Protein AF-A0AAF1KRA8-F1 (afdb_monomer)

Nearest PDB structures (foldseek):
  4pdn-assembly1_A  TM=3.861E-01  e=5.682E+00  Escherichia coli KTE5

Structure (mmCIF, N/CA/C/O backbone):
data_AF-A0AAF1KRA8-F1
#
_entry.id   AF-A0AAF1KRA8-F1
#
loop_
_atom_site.group_PDB
_atom_site.id
_atom_site.type_symbol
_atom_site.label_atom_id
_atom_site.label_alt_id
_atom_site.label_comp_id
_atom_site.label_asym_id
_atom_site.label_entity_id
_atom_site.label_seq_id
_atom_site.pdbx_PDB_ins_code
_atom_site.Cartn_x
_atom_site.Cartn_y
_atom_site.Cartn_z
_atom_site.occupancy
_atom_site.B_iso_or_equiv
_atom_site.auth_seq_id
_atom_site.auth_comp_id
_atom_site.auth_asym_id
_atom_site.auth_atom_id
_atom_site.pdbx_PDB_model_num
ATOM 1 N N . MET A 1 1 ? -24.893 -19.152 13.221 1.00 48.09 1 MET A N 1
ATOM 2 C CA . MET A 1 1 ? -25.304 -18.319 12.069 1.00 48.09 1 MET A CA 1
ATOM 3 C C . MET A 1 1 ? -24.236 -18.473 10.996 1.00 48.09 1 MET A C 1
ATOM 5 O O . MET A 1 1 ? -23.136 -17.979 11.188 1.00 48.09 1 MET A O 1
ATOM 9 N N . ASP A 1 2 ? -24.508 -19.233 9.935 1.00 58.06 2 ASP A N 1
ATOM 10 C CA . ASP A 1 2 ? -23.549 -19.475 8.847 1.00 58.06 2 ASP A CA 1
ATOM 11 C C . ASP A 1 2 ? -23.567 -18.275 7.881 1.00 58.06 2 ASP A C 1
ATOM 13 O O . ASP A 1 2 ? -24.455 -18.145 7.032 1.00 58.06 2 ASP A O 1
ATOM 17 N N . PHE A 1 3 ? -22.657 -17.317 8.087 1.00 62.59 3 PHE A N 1
ATOM 18 C CA . PHE A 1 3 ? -22.574 -16.099 7.279 1.00 62.59 3 PHE A CA 1
ATOM 19 C C . PHE A 1 3 ? -21.998 -16.425 5.896 1.00 62.59 3 PHE A C 1
ATOM 21 O O . PHE A 1 3 ? -20.787 -16.425 5.670 1.00 62.59 3 PHE A O 1
ATOM 28 N N . LYS A 1 4 ? -22.883 -16.704 4.935 1.00 70.69 4 LYS A N 1
ATOM 29 C CA . LYS A 1 4 ? -22.500 -16.974 3.544 1.00 70.69 4 LYS A CA 1
ATOM 30 C C . LYS A 1 4 ? -22.152 -15.673 2.822 1.00 70.69 4 LYS A C 1
ATOM 32 O O . LYS A 1 4 ? -23.010 -15.047 2.202 1.00 70.69 4 LYS A O 1
ATOM 37 N N . VAL A 1 5 ? -20.867 -15.312 2.854 1.00 65.75 5 VAL A N 1
ATOM 38 C CA . VAL A 1 5 ? -20.268 -14.144 2.166 1.00 65.75 5 VAL A CA 1
ATOM 39 C C . VAL A 1 5 ? -20.682 -14.058 0.689 1.00 65.75 5 VAL A C 1
ATOM 41 O O . VAL A 1 5 ? -20.840 -12.970 0.141 1.00 65.75 5 VAL A O 1
ATOM 44 N N . SER A 1 6 ? -20.924 -15.200 0.038 1.00 67.00 6 SER A N 1
ATOM 45 C CA . SER A 1 6 ? -21.367 -15.271 -1.358 1.00 67.00 6 SER A CA 1
ATOM 46 C C . SER A 1 6 ? -22.715 -14.595 -1.632 1.00 67.00 6 SER A C 1
ATOM 48 O O . SER A 1 6 ? -22.910 -14.132 -2.750 1.00 67.00 6 SER A O 1
ATOM 50 N N . LYS A 1 7 ? -23.616 -14.489 -0.642 1.00 72.94 7 LYS A N 1
ATOM 51 C CA . LYS A 1 7 ? -24.910 -13.794 -0.793 1.00 72.94 7 LYS A CA 1
ATOM 52 C C . LYS A 1 7 ? -24.787 -12.268 -0.801 1.00 72.94 7 LYS A C 1
ATOM 54 O O . LYS A 1 7 ? -25.702 -11.603 -1.269 1.00 72.94 7 LYS A O 1
ATOM 59 N N . VAL A 1 8 ? -23.683 -11.723 -0.287 1.00 75.62 8 VAL A N 1
ATOM 60 C CA . VAL A 1 8 ? -23.437 -10.270 -0.210 1.00 75.62 8 VAL A CA 1
ATOM 61 C C . VAL A 1 8 ? -22.628 -9.777 -1.419 1.00 75.62 8 VAL A C 1
ATOM 63 O O . VAL A 1 8 ? -22.534 -8.578 -1.665 1.00 75.62 8 VAL A O 1
ATOM 66 N N . ARG A 1 9 ? -22.055 -10.693 -2.211 1.00 73.31 9 ARG A N 1
ATOM 67 C CA . ARG A 1 9 ? -21.281 -10.350 -3.407 1.00 73.31 9 ARG A CA 1
ATOM 68 C C . ARG A 1 9 ? -22.187 -10.030 -4.585 1.00 73.31 9 ARG A C 1
ATOM 70 O O . ARG A 1 9 ? -23.075 -10.805 -4.934 1.00 73.31 9 ARG A O 1
ATOM 77 N N . HIS A 1 10 ? -21.909 -8.911 -5.245 1.00 79.06 10 HIS A N 1
ATOM 78 C CA . HIS A 1 10 ? -22.619 -8.534 -6.457 1.00 79.06 10 HIS A CA 1
ATOM 79 C C . HIS A 1 10 ? -22.247 -9.507 -7.594 1.00 79.06 10 HIS A C 1
ATOM 81 O O . HIS A 1 10 ? -21.060 -9.763 -7.813 1.00 79.06 10 HIS A O 1
ATOM 87 N N . PRO A 1 11 ? -23.206 -10.030 -8.379 1.00 79.94 11 PRO A N 1
ATOM 88 C CA . PRO A 1 11 ? -22.933 -11.058 -9.391 1.00 79.94 11 PRO A CA 1
ATOM 89 C C . PRO A 1 11 ? -21.909 -10.615 -10.452 1.00 79.94 11 PRO A C 1
ATOM 91 O O . PRO A 1 11 ? -21.152 -11.436 -10.966 1.00 79.94 11 PRO A O 1
ATOM 94 N N . LYS A 1 12 ? -21.827 -9.307 -10.737 1.00 80.62 12 LYS A N 1
ATOM 95 C CA . LYS A 1 12 ? -20.857 -8.733 -11.688 1.00 80.62 12 LYS A CA 1
ATOM 96 C C . LYS A 1 12 ? -19.444 -8.517 -11.122 1.00 80.62 12 LYS A C 1
ATOM 98 O O . LYS A 1 12 ? -18.545 -8.210 -11.897 1.00 80.62 12 LYS A O 1
ATOM 103 N N . GLU A 1 13 ? -19.213 -8.694 -9.816 1.00 85.75 13 GLU A N 1
ATOM 104 C CA . GLU A 1 13 ? -17.887 -8.513 -9.186 1.00 85.75 13 GLU A CA 1
ATOM 105 C C . GLU A 1 13 ? -16.826 -9.403 -9.848 1.00 85.75 13 GLU A C 1
ATOM 107 O O . GLU A 1 13 ? -15.722 -8.947 -10.133 1.00 85.75 13 GLU A O 1
ATOM 112 N N . LYS A 1 14 ? -17.186 -10.651 -10.179 1.00 83.19 14 LYS A N 1
ATOM 113 C CA . LYS A 1 14 ? -16.280 -11.584 -10.861 1.00 83.19 14 LYS A CA 1
ATOM 114 C C . LYS A 1 14 ? -15.907 -11.109 -12.262 1.00 83.19 14 LYS A C 1
ATOM 116 O O . LYS A 1 14 ? -14.744 -11.186 -12.630 1.00 83.19 14 LYS A O 1
ATOM 121 N N . PHE A 1 15 ? -16.873 -10.588 -13.018 1.00 88.88 15 PHE A N 1
ATOM 122 C CA . PHE A 1 15 ? -16.631 -10.091 -14.371 1.00 88.88 15 PHE A CA 1
ATOM 123 C C . PHE A 1 15 ? -15.715 -8.864 -14.360 1.00 88.88 15 PHE A C 1
ATOM 125 O O . PHE A 1 15 ? -14.691 -8.863 -15.037 1.00 88.88 15 PHE A O 1
ATOM 132 N N . TYR A 1 16 ? -16.030 -7.855 -13.540 1.00 90.12 16 TYR A N 1
ATOM 133 C CA . TYR A 1 16 ? -15.174 -6.673 -13.405 1.00 90.12 16 TYR A CA 1
ATOM 134 C C . TYR A 1 16 ? -13.781 -7.040 -12.888 1.00 90.12 16 TYR A C 1
ATOM 136 O O . TYR A 1 16 ? -12.788 -6.547 -13.417 1.00 90.12 16 TYR A O 1
ATOM 144 N N . GLY A 1 17 ? -13.697 -7.955 -11.917 1.00 89.69 17 GLY A N 1
ATOM 145 C CA . GLY A 1 17 ? -12.427 -8.476 -11.419 1.00 89.69 17 GLY A CA 1
ATOM 146 C C . GLY A 1 17 ? -11.591 -9.125 -12.522 1.00 89.69 17 GLY A C 1
ATOM 147 O O . GLY A 1 17 ? -10.409 -8.814 -12.650 1.00 89.69 17 GLY A O 1
ATOM 148 N N . SER A 1 18 ? -12.201 -9.964 -13.363 1.00 92.62 18 SER A N 1
ATOM 149 C CA . SER A 1 18 ? -11.523 -10.584 -14.506 1.00 92.62 18 SER A CA 1
ATOM 150 C C . SER A 1 18 ? -11.068 -9.559 -15.546 1.00 92.62 18 SER A C 1
ATOM 152 O O . SER A 1 18 ? -9.932 -9.641 -16.002 1.00 92.62 18 SER A O 1
ATOM 154 N N . VAL A 1 19 ? -11.903 -8.575 -15.894 1.00 94.38 19 VAL A N 1
ATOM 155 C CA . VAL A 1 19 ? -11.539 -7.520 -16.859 1.00 94.38 19 VAL A CA 1
ATOM 156 C C . VAL A 1 19 ? -10.350 -6.702 -16.355 1.00 94.38 19 VAL A C 1
ATOM 158 O O . VAL A 1 19 ? -9.373 -6.525 -17.083 1.00 94.38 19 VAL A O 1
ATOM 161 N N . ILE A 1 20 ? -10.396 -6.256 -15.095 1.00 94.81 20 ILE A N 1
ATOM 162 C CA . ILE A 1 20 ? -9.303 -5.499 -14.472 1.00 94.81 20 ILE A CA 1
ATOM 163 C C . ILE A 1 20 ? -8.026 -6.340 -14.454 1.00 94.81 20 ILE A C 1
ATOM 165 O O . ILE A 1 20 ? -6.969 -5.849 -14.844 1.00 94.81 20 ILE A O 1
ATOM 169 N N . LEU A 1 21 ? -8.121 -7.617 -14.074 1.00 95.19 21 LEU A N 1
ATOM 170 C CA . LEU A 1 21 ? -6.974 -8.520 -14.028 1.00 95.19 21 LEU A CA 1
ATOM 171 C C . LEU A 1 21 ? -6.336 -8.701 -15.409 1.00 95.19 21 LEU A C 1
ATOM 173 O O . LEU A 1 21 ? -5.123 -8.555 -15.536 1.00 95.19 21 LEU A O 1
ATOM 177 N N . VAL A 1 22 ? -7.136 -8.956 -16.446 1.00 96.38 22 VAL A N 1
ATOM 178 C CA . VAL A 1 22 ? -6.630 -9.125 -17.817 1.00 96.38 22 VAL A CA 1
ATOM 179 C C . VAL A 1 22 ? -5.995 -7.831 -18.324 1.00 96.38 22 VAL A C 1
ATOM 181 O O . VAL A 1 22 ? -4.867 -7.861 -18.814 1.00 96.38 22 VAL A O 1
ATOM 184 N N . SER A 1 23 ? -6.660 -6.685 -18.144 1.00 96.50 23 SER A N 1
ATOM 185 C CA . SER A 1 23 ? -6.093 -5.386 -18.534 1.00 96.50 23 SER A CA 1
ATOM 186 C C . SER A 1 23 ? -4.790 -5.073 -17.791 1.00 96.50 23 SER A C 1
ATOM 188 O O . SER A 1 23 ? -3.842 -4.570 -18.392 1.00 96.50 23 SER A O 1
ATOM 190 N N . GLY A 1 24 ? -4.706 -5.441 -16.509 1.00 96.12 24 GLY A N 1
ATOM 191 C CA . GLY A 1 24 ? -3.513 -5.270 -15.690 1.00 96.12 24 GLY A CA 1
ATOM 192 C C . GLY A 1 24 ? -2.358 -6.134 -16.181 1.00 96.12 24 GLY A C 1
ATOM 193 O O . GLY A 1 24 ? -1.248 -5.631 -16.321 1.00 96.12 24 GLY A O 1
ATOM 194 N N . ILE A 1 25 ? -2.614 -7.408 -16.499 1.00 97.19 25 ILE A N 1
ATOM 195 C CA . ILE A 1 25 ? -1.601 -8.311 -17.068 1.00 97.19 25 ILE A CA 1
ATOM 196 C C . ILE A 1 25 ? -1.064 -7.745 -18.381 1.00 97.19 25 ILE A C 1
ATOM 198 O O . ILE A 1 25 ? 0.149 -7.668 -18.552 1.00 97.19 25 ILE A O 1
ATOM 202 N N . ILE A 1 26 ? -1.946 -7.302 -19.280 1.00 97.56 26 ILE A N 1
ATOM 203 C CA . ILE A 1 26 ? -1.536 -6.708 -20.558 1.00 97.56 26 ILE A CA 1
ATOM 204 C C . ILE A 1 26 ? -0.673 -5.462 -20.316 1.00 97.56 26 ILE A C 1
ATOM 206 O O . ILE A 1 26 ? 0.406 -5.347 -20.894 1.00 97.56 26 ILE A O 1
ATOM 210 N N . GLY A 1 27 ? -1.096 -4.567 -19.418 1.00 96.94 27 GLY A N 1
ATOM 211 C CA . GLY A 1 27 ? -0.327 -3.373 -19.059 1.00 96.94 27 GLY A CA 1
ATOM 212 C C . GLY A 1 27 ? 1.063 -3.703 -18.506 1.00 96.94 27 GLY A C 1
ATOM 213 O O . GLY A 1 27 ? 2.053 -3.108 -18.934 1.00 96.94 27 GLY A O 1
ATOM 214 N N . TRP A 1 28 ? 1.161 -4.695 -17.616 1.00 95.81 28 TRP A N 1
ATOM 215 C CA . TRP A 1 28 ? 2.443 -5.155 -17.075 1.00 95.81 28 TRP A CA 1
ATOM 216 C C . TRP A 1 28 ? 3.339 -5.790 -18.138 1.00 95.81 28 TRP A C 1
ATOM 218 O O . TRP A 1 28 ? 4.536 -5.512 -18.155 1.00 95.81 28 TRP A O 1
ATOM 228 N N . LEU A 1 29 ? 2.783 -6.596 -19.046 1.00 96.94 29 LEU A N 1
ATOM 229 C CA . LEU A 1 29 ? 3.545 -7.194 -20.145 1.00 96.94 29 LEU A CA 1
ATOM 230 C C . LEU A 1 29 ? 4.105 -6.127 -21.089 1.00 96.94 29 LEU A C 1
ATOM 232 O O . LEU A 1 29 ? 5.271 -6.210 -21.470 1.00 96.94 29 LEU A O 1
ATOM 236 N N . ILE A 1 30 ? 3.313 -5.102 -21.417 1.00 97.06 30 ILE A N 1
ATOM 237 C CA . ILE A 1 30 ? 3.769 -3.968 -22.233 1.00 97.06 30 ILE A CA 1
ATOM 238 C C . ILE A 1 30 ? 4.889 -3.209 -21.515 1.00 97.06 30 ILE A C 1
ATOM 240 O O . ILE A 1 30 ? 5.917 -2.924 -22.126 1.00 97.06 30 ILE A O 1
ATOM 244 N N . ALA A 1 31 ? 4.727 -2.919 -20.220 1.00 93.88 31 ALA A N 1
ATOM 245 C CA . ALA A 1 31 ? 5.740 -2.214 -19.437 1.00 93.88 31 ALA A CA 1
ATOM 246 C C . ALA A 1 31 ? 7.063 -2.996 -19.371 1.00 93.88 31 ALA A C 1
ATOM 248 O O . ALA A 1 31 ? 8.126 -2.440 -19.648 1.00 93.88 31 ALA A O 1
ATOM 249 N N . VAL A 1 32 ? 7.004 -4.297 -19.065 1.00 93.94 32 VAL A N 1
ATOM 250 C CA . VAL A 1 32 ? 8.188 -5.170 -19.035 1.00 93.94 32 VAL A CA 1
ATOM 251 C C . VAL A 1 32 ? 8.824 -5.266 -20.421 1.00 93.94 32 VAL A C 1
ATOM 253 O O . VAL A 1 32 ? 10.036 -5.103 -20.542 1.00 93.94 32 VAL A O 1
ATOM 256 N N . GLY A 1 33 ? 8.024 -5.460 -21.473 1.00 94.81 33 GLY A N 1
ATOM 257 C CA . GLY A 1 33 ? 8.507 -5.509 -22.853 1.00 94.81 33 GLY A CA 1
ATOM 258 C C . GLY A 1 33 ? 9.225 -4.224 -23.272 1.00 94.81 33 GLY A C 1
ATOM 259 O O . GLY A 1 33 ? 10.317 -4.289 -23.834 1.00 94.81 33 GLY A O 1
ATOM 260 N N . ALA A 1 34 ? 8.667 -3.058 -22.933 1.00 93.19 34 ALA A N 1
ATOM 261 C CA . ALA A 1 34 ? 9.279 -1.759 -23.210 1.00 93.19 34 ALA A CA 1
ATOM 262 C C . ALA A 1 34 ? 10.614 -1.574 -22.471 1.00 93.19 34 ALA A C 1
ATOM 264 O O . ALA A 1 34 ? 11.587 -1.110 -23.069 1.00 93.19 34 ALA A O 1
ATOM 265 N N . ILE A 1 35 ? 10.686 -1.981 -21.198 1.00 92.94 35 ILE A N 1
ATOM 266 C CA . ILE A 1 35 ? 11.923 -1.920 -20.404 1.00 92.94 35 ILE A CA 1
ATOM 267 C C . ILE A 1 35 ? 12.991 -2.834 -21.005 1.00 92.94 35 ILE A C 1
ATOM 269 O O . ILE A 1 35 ? 14.127 -2.400 -21.178 1.00 92.94 35 ILE A O 1
ATOM 273 N N . LEU A 1 36 ? 12.643 -4.075 -21.357 1.00 92.31 36 LEU A N 1
ATOM 274 C CA . LEU A 1 36 ? 13.588 -5.028 -21.946 1.00 92.31 36 LEU A CA 1
ATOM 275 C C . LEU A 1 36 ? 14.090 -4.557 -23.315 1.00 92.31 36 LEU A C 1
ATOM 277 O O . LEU A 1 36 ? 15.291 -4.612 -23.577 1.00 92.31 36 LEU A O 1
ATOM 281 N N . PHE A 1 37 ? 13.201 -4.034 -24.161 1.00 93.31 37 PHE A N 1
ATOM 282 C CA . PHE A 1 37 ? 13.576 -3.469 -25.458 1.00 93.31 37 PHE A CA 1
ATOM 283 C C . PHE A 1 37 ? 14.510 -2.257 -25.313 1.00 93.31 37 PHE A C 1
ATOM 285 O O . PHE A 1 37 ? 15.502 -2.140 -26.033 1.00 93.31 37 PHE A O 1
ATOM 292 N N . ALA A 1 38 ? 14.239 -1.367 -24.354 1.00 91.25 38 ALA A N 1
ATOM 293 C CA . ALA A 1 38 ? 15.121 -0.241 -24.054 1.00 91.25 38 ALA A CA 1
ATOM 294 C C . ALA A 1 38 ? 16.472 -0.703 -23.474 1.00 91.25 38 ALA A C 1
ATOM 296 O O . ALA A 1 38 ? 17.518 -0.167 -23.846 1.00 91.25 38 ALA A O 1
ATOM 297 N N . ALA A 1 39 ? 16.462 -1.733 -22.624 1.00 91.50 39 ALA A N 1
ATOM 298 C CA . ALA A 1 39 ? 17.661 -2.300 -22.013 1.00 91.50 39 ALA A CA 1
ATOM 299 C C . ALA A 1 39 ? 18.596 -2.968 -23.033 1.00 91.50 39 ALA A C 1
ATOM 301 O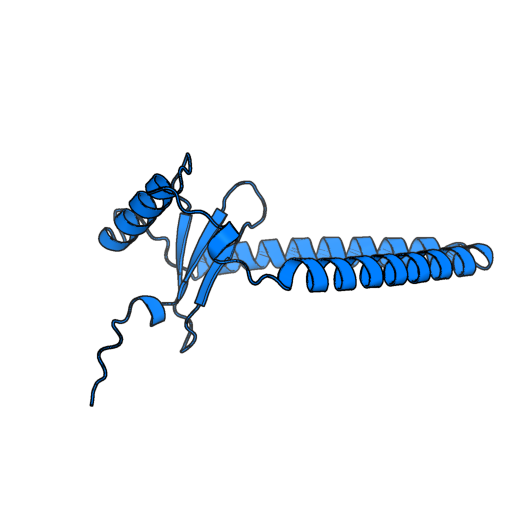 O . ALA A 1 39 ? 19.810 -2.908 -22.857 1.00 91.50 39 ALA A O 1
ATOM 302 N N . GLN A 1 40 ? 18.063 -3.539 -24.123 1.00 91.25 40 GLN A N 1
ATOM 303 C CA . GLN A 1 40 ? 18.887 -4.055 -25.227 1.00 91.25 40 GLN A CA 1
ATOM 304 C C . GLN A 1 40 ? 19.741 -2.959 -25.880 1.00 91.25 40 GLN A C 1
ATOM 306 O O . GLN A 1 40 ? 20.865 -3.225 -26.295 1.00 91.25 40 GLN A O 1
ATOM 311 N N . LYS A 1 41 ? 19.222 -1.726 -25.968 1.00 90.94 41 LYS A N 1
ATOM 312 C CA . LYS A 1 41 ? 19.948 -0.580 -26.541 1.00 90.94 41 LYS A CA 1
ATOM 313 C C . LYS A 1 41 ? 20.897 0.068 -25.538 1.00 90.94 41 LYS A C 1
ATOM 315 O O . LYS A 1 41 ? 21.952 0.557 -25.927 1.00 90.94 41 LYS A O 1
ATOM 320 N N . ASN A 1 42 ? 20.510 0.110 -24.265 1.00 92.12 42 ASN A N 1
ATOM 321 C CA . ASN A 1 42 ? 21.332 0.661 -23.199 1.00 92.12 42 ASN A CA 1
ATOM 322 C C . ASN A 1 42 ? 21.092 -0.098 -21.880 1.00 92.12 42 ASN A C 1
ATOM 324 O O . ASN A 1 42 ? 20.045 0.095 -21.250 1.00 92.12 42 ASN A O 1
ATOM 328 N N . PRO A 1 43 ? 22.063 -0.896 -21.396 1.00 88.69 43 PRO A N 1
ATOM 329 C CA . PRO A 1 43 ? 21.894 -1.674 -20.170 1.00 88.69 43 PRO A CA 1
ATOM 330 C C . PRO A 1 43 ? 21.727 -0.799 -18.915 1.00 88.69 43 PRO A C 1
ATOM 332 O O . PRO A 1 43 ? 21.184 -1.268 -17.914 1.00 88.69 43 PRO A O 1
ATOM 335 N N . ALA A 1 44 ? 22.110 0.485 -18.960 1.00 92.06 44 ALA A N 1
ATOM 336 C CA . ALA A 1 44 ? 21.910 1.417 -17.849 1.00 92.06 44 ALA A CA 1
ATOM 337 C C . ALA A 1 44 ? 20.424 1.625 -17.499 1.00 92.06 44 ALA A C 1
ATOM 339 O O . ALA A 1 44 ? 20.101 1.916 -16.346 1.00 92.06 44 ALA A O 1
ATOM 340 N N . VAL A 1 45 ? 19.511 1.415 -18.457 1.00 91.25 45 VAL A N 1
ATOM 341 C CA . VAL A 1 45 ? 18.059 1.501 -18.224 1.00 91.25 45 VAL A CA 1
ATOM 342 C C . VAL A 1 45 ? 17.616 0.495 -17.162 1.00 91.25 45 VAL A C 1
ATOM 344 O O . VAL A 1 45 ? 16.815 0.832 -16.293 1.00 91.25 45 VAL A O 1
ATOM 347 N N . LEU A 1 46 ? 18.175 -0.720 -17.173 1.00 90.38 46 LEU A N 1
ATOM 348 C CA . LEU A 1 46 ? 17.828 -1.747 -16.192 1.00 90.38 46 LEU A CA 1
ATOM 349 C C . LEU A 1 46 ? 18.258 -1.335 -14.780 1.00 90.38 46 LEU A C 1
ATOM 351 O O . LEU A 1 46 ? 17.485 -1.464 -13.832 1.00 90.38 46 LEU A O 1
ATOM 355 N N . VAL A 1 47 ? 19.468 -0.787 -14.650 1.00 91.38 47 VAL A N 1
ATOM 356 C CA . VAL A 1 47 ? 19.999 -0.299 -13.369 1.00 91.38 47 VAL A CA 1
ATOM 357 C C . VAL A 1 47 ? 19.134 0.840 -12.828 1.00 91.38 47 VAL A C 1
ATOM 359 O O . VAL A 1 47 ? 18.753 0.821 -11.660 1.00 91.38 47 VAL A O 1
ATOM 362 N N . MET A 1 48 ? 18.753 1.792 -13.682 1.00 93.38 48 MET A N 1
ATOM 363 C CA . MET A 1 48 ? 17.879 2.907 -13.311 1.00 93.38 48 MET A CA 1
ATOM 364 C C . MET A 1 48 ? 16.506 2.424 -12.818 1.00 93.38 48 MET A C 1
ATOM 366 O O . MET A 1 48 ? 16.032 2.872 -11.774 1.00 93.38 48 MET A O 1
ATOM 370 N N . VAL A 1 49 ? 15.884 1.470 -13.521 1.00 92.88 49 VAL A N 1
ATOM 371 C CA . VAL A 1 49 ? 14.602 0.873 -13.109 1.00 92.88 49 VAL A CA 1
ATOM 372 C C . VAL A 1 49 ? 14.726 0.178 -11.752 1.00 92.88 49 VAL A C 1
ATOM 374 O O . VAL A 1 49 ? 13.876 0.381 -10.884 1.00 92.88 49 VAL A O 1
ATOM 377 N N . LEU A 1 50 ? 15.794 -0.595 -11.531 1.00 92.88 50 LEU A N 1
ATOM 378 C CA . LEU A 1 50 ? 16.037 -1.258 -10.247 1.00 92.88 50 LEU A CA 1
ATOM 379 C C . LEU A 1 50 ? 16.219 -0.253 -9.104 1.00 92.88 50 LEU A C 1
ATOM 381 O O . LEU A 1 50 ? 15.658 -0.457 -8.026 1.00 92.88 50 LEU A O 1
ATOM 385 N N . ILE A 1 51 ? 16.937 0.848 -9.345 1.00 95.88 51 ILE A N 1
ATOM 386 C CA . ILE A 1 51 ? 17.099 1.931 -8.365 1.00 95.88 51 ILE A CA 1
ATOM 387 C C . ILE A 1 51 ? 15.744 2.548 -8.017 1.00 95.88 51 ILE A C 1
ATOM 389 O O . ILE A 1 51 ? 15.452 2.718 -6.834 1.00 95.88 51 ILE A O 1
ATOM 393 N N . TYR A 1 52 ? 14.889 2.838 -9.003 1.00 94.25 52 TYR A N 1
ATOM 394 C CA . TYR A 1 52 ? 13.554 3.369 -8.719 1.00 94.25 52 TYR A CA 1
ATOM 395 C C . TYR A 1 52 ? 12.705 2.388 -7.919 1.00 94.25 52 TYR A C 1
ATOM 397 O O . TYR A 1 52 ? 12.110 2.787 -6.921 1.00 94.25 52 TYR A O 1
ATOM 405 N N . ILE A 1 53 ? 12.667 1.112 -8.311 1.00 93.88 53 ILE A N 1
ATOM 406 C CA . ILE A 1 53 ? 11.903 0.086 -7.587 1.00 93.88 53 ILE A CA 1
ATOM 407 C C . ILE A 1 53 ? 12.393 -0.016 -6.138 1.00 93.88 53 ILE A C 1
ATOM 409 O O . ILE A 1 53 ? 11.579 0.018 -5.213 1.00 93.88 53 ILE A O 1
ATOM 413 N N . GLY A 1 54 ? 13.711 -0.082 -5.929 1.00 95.25 54 GLY A N 1
ATOM 414 C CA . GLY A 1 54 ? 14.313 -0.117 -4.596 1.00 95.25 54 GLY A CA 1
ATOM 415 C C . GLY A 1 54 ? 14.017 1.145 -3.784 1.00 95.25 54 GLY A C 1
ATOM 416 O O . GLY A 1 54 ? 13.632 1.052 -2.619 1.00 95.25 54 GLY A O 1
ATOM 417 N N . GLY A 1 55 ? 14.116 2.319 -4.409 1.00 95.75 55 GLY A N 1
ATOM 418 C CA . GLY A 1 55 ? 13.817 3.611 -3.794 1.00 95.75 55 GLY A CA 1
ATOM 419 C C . GLY A 1 55 ? 12.354 3.737 -3.373 1.00 95.75 55 GLY A C 1
ATOM 420 O O . GLY A 1 55 ? 12.078 4.085 -2.227 1.00 95.75 55 GLY A O 1
ATOM 421 N N . PHE A 1 56 ? 11.408 3.384 -4.249 1.00 94.25 56 PHE A N 1
ATOM 422 C CA . PHE A 1 56 ? 9.978 3.369 -3.923 1.00 94.25 56 PHE A CA 1
ATOM 423 C C . PHE A 1 56 ? 9.651 2.357 -2.827 1.00 94.25 56 PHE A C 1
ATOM 425 O O . PHE A 1 56 ? 8.860 2.653 -1.929 1.00 94.25 56 PHE A O 1
ATOM 432 N N . TRP A 1 57 ? 10.272 1.177 -2.865 1.00 93.81 57 TRP A N 1
ATOM 433 C CA . TRP A 1 57 ? 10.104 0.172 -1.821 1.00 93.81 57 TRP A CA 1
ATOM 434 C C . TRP A 1 57 ? 10.607 0.681 -0.464 1.00 93.81 57 TRP A C 1
ATOM 436 O O . TRP A 1 57 ? 9.888 0.588 0.534 1.00 93.81 57 TRP A O 1
ATOM 446 N N . PHE A 1 58 ? 11.796 1.286 -0.433 1.00 93.31 58 PHE A N 1
ATOM 447 C CA . PHE A 1 58 ? 12.394 1.840 0.780 1.00 93.31 58 PHE A CA 1
ATOM 448 C C . PHE A 1 58 ? 11.611 3.046 1.317 1.00 93.31 58 PHE A C 1
ATOM 450 O O . PHE A 1 58 ? 11.307 3.104 2.508 1.00 93.31 58 PHE A O 1
ATOM 457 N N . ALA A 1 59 ? 11.191 3.965 0.446 1.00 93.44 59 ALA A N 1
ATOM 458 C CA . ALA A 1 59 ? 10.313 5.072 0.817 1.00 93.44 59 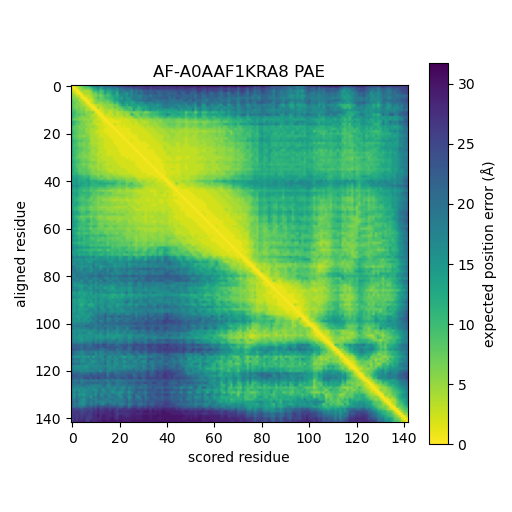ALA A CA 1
ATOM 459 C C . ALA A 1 59 ? 8.987 4.553 1.394 1.00 93.44 59 ALA A C 1
ATOM 461 O O . ALA A 1 59 ? 8.547 5.006 2.450 1.00 93.44 59 ALA A O 1
ATOM 462 N N . GLY A 1 60 ? 8.384 3.539 0.764 1.00 89.12 60 GLY A N 1
ATOM 463 C CA . GLY A 1 60 ? 7.186 2.874 1.275 1.00 89.12 60 GLY A CA 1
ATOM 464 C C . GLY A 1 60 ? 7.401 2.225 2.646 1.00 89.12 60 GLY A C 1
ATOM 465 O O . GLY A 1 60 ? 6.513 2.280 3.499 1.00 89.12 60 GLY A O 1
ATOM 466 N N . TYR A 1 61 ? 8.580 1.650 2.892 1.00 87.31 61 TYR A N 1
ATOM 467 C CA . TYR A 1 61 ? 8.962 1.125 4.202 1.00 87.31 61 TYR A CA 1
ATOM 468 C C . TYR A 1 61 ? 9.051 2.236 5.260 1.00 87.31 61 TYR A C 1
ATOM 470 O O . TYR A 1 61 ? 8.440 2.105 6.324 1.00 87.31 61 TYR A O 1
ATOM 478 N N . ILE A 1 62 ? 9.721 3.352 4.950 1.00 90.62 62 ILE A N 1
ATOM 479 C CA . ILE A 1 62 ? 9.814 4.518 5.844 1.00 90.62 62 ILE A CA 1
ATOM 480 C C . ILE A 1 62 ? 8.425 5.072 6.155 1.00 90.62 62 ILE A C 1
ATOM 482 O O . ILE A 1 62 ? 8.099 5.268 7.322 1.00 90.62 62 ILE A O 1
ATOM 486 N N . VAL A 1 63 ? 7.575 5.272 5.145 1.00 88.31 63 VAL A N 1
ATOM 487 C CA . VAL A 1 63 ? 6.210 5.788 5.340 1.00 88.31 63 VAL A CA 1
ATOM 488 C C . VAL A 1 63 ? 5.413 4.883 6.279 1.00 88.31 63 VAL A C 1
ATOM 490 O O . VAL A 1 63 ? 4.752 5.373 7.193 1.00 88.31 63 VAL A O 1
ATOM 493 N N . ARG A 1 64 ? 5.509 3.555 6.127 1.00 81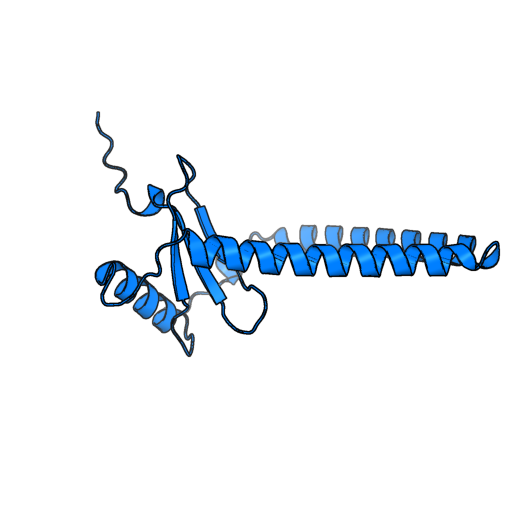.12 64 ARG A N 1
ATOM 494 C CA . ARG A 1 64 ? 4.849 2.605 7.042 1.00 81.12 64 ARG A CA 1
ATOM 495 C C . ARG A 1 64 ? 5.398 2.690 8.467 1.00 81.12 64 ARG A C 1
ATOM 497 O O . ARG A 1 64 ? 4.624 2.554 9.415 1.00 81.12 64 ARG A O 1
ATOM 504 N N . ALA A 1 65 ? 6.702 2.901 8.625 1.00 82.88 65 ALA A N 1
ATOM 505 C CA . ALA A 1 65 ? 7.331 3.072 9.932 1.00 82.88 65 ALA A CA 1
ATOM 506 C C . ALA A 1 65 ? 6.914 4.395 10.599 1.00 82.88 65 ALA A C 1
ATOM 508 O O . ALA A 1 65 ? 6.542 4.392 11.771 1.00 82.88 65 ALA A O 1
ATOM 509 N N . LEU A 1 66 ? 6.887 5.498 9.846 1.00 84.62 66 LEU A N 1
ATOM 510 C CA . LEU A 1 66 ? 6.429 6.806 10.321 1.00 84.62 66 LEU A CA 1
ATOM 511 C C . LEU A 1 66 ? 4.948 6.786 10.691 1.00 84.62 66 LEU A C 1
ATOM 513 O O . LEU A 1 66 ? 4.587 7.279 11.752 1.00 84.62 66 LEU A O 1
ATOM 517 N N . LEU A 1 67 ? 4.099 6.156 9.875 1.00 80.88 67 LEU A N 1
ATOM 518 C CA . LEU A 1 67 ? 2.689 5.948 10.211 1.00 80.88 67 LEU A CA 1
ATOM 519 C C . LEU A 1 67 ? 2.541 5.173 11.521 1.00 80.88 67 LEU A C 1
ATOM 521 O O . LEU A 1 67 ? 1.729 5.548 12.363 1.00 80.88 67 LEU A O 1
ATOM 525 N N . ARG A 1 68 ? 3.355 4.127 11.728 1.00 77.69 68 ARG A N 1
ATOM 526 C CA . ARG A 1 68 ? 3.363 3.371 12.986 1.00 77.69 68 ARG A CA 1
ATOM 527 C C . ARG A 1 68 ? 3.760 4.244 14.173 1.00 77.69 68 ARG A C 1
ATOM 529 O O . ARG A 1 68 ? 3.089 4.187 15.198 1.00 77.69 68 ARG A O 1
ATOM 536 N N . ALA A 1 69 ? 4.825 5.030 14.039 1.00 79.81 69 ALA A N 1
ATOM 537 C CA . ALA A 1 69 ? 5.276 5.939 15.088 1.00 79.81 69 ALA A CA 1
ATOM 538 C C . ALA A 1 69 ? 4.223 7.014 15.392 1.00 79.81 69 ALA A C 1
ATOM 540 O O . ALA A 1 69 ? 3.912 7.263 16.553 1.00 79.81 69 ALA A O 1
ATOM 541 N N . HIS A 1 70 ? 3.619 7.594 14.352 1.00 78.62 70 HIS A N 1
ATOM 542 C CA . HIS A 1 70 ? 2.602 8.627 14.485 1.00 78.62 70 HIS A CA 1
ATOM 543 C C . HIS A 1 70 ? 1.397 8.129 15.281 1.00 78.62 70 HIS A C 1
ATOM 545 O O . HIS A 1 70 ? 0.999 8.786 16.241 1.00 78.62 70 HIS A O 1
ATOM 551 N N . MET A 1 71 ? 0.862 6.953 14.943 1.00 73.94 71 MET A N 1
ATOM 552 C CA . MET A 1 71 ? -0.285 6.428 15.680 1.00 73.94 71 MET A CA 1
ATOM 553 C C . MET A 1 71 ? 0.073 5.877 17.065 1.00 73.94 71 MET A C 1
ATOM 555 O O . MET A 1 71 ? -0.734 6.029 17.969 1.00 73.94 71 MET A O 1
ATOM 559 N N . MET A 1 72 ? 1.288 5.372 17.305 1.00 75.56 72 MET A N 1
ATOM 560 C CA . MET A 1 72 ? 1.725 5.074 18.682 1.00 75.56 72 MET A CA 1
ATOM 561 C C . MET A 1 72 ? 1.871 6.336 19.552 1.00 75.56 72 MET A C 1
ATOM 563 O O . MET A 1 72 ? 1.700 6.250 20.762 1.00 75.56 72 MET A O 1
ATOM 567 N N . GLY A 1 73 ? 2.187 7.494 18.958 1.00 73.19 73 GLY A N 1
ATOM 568 C CA . GLY A 1 73 ? 2.345 8.759 19.687 1.00 73.19 73 GLY A CA 1
ATOM 569 C C . GLY A 1 73 ? 1.056 9.566 19.875 1.00 73.19 73 GLY A C 1
ATOM 570 O O . GLY A 1 73 ? 0.924 10.258 20.878 1.00 73.19 73 GLY A O 1
ATOM 571 N N . HIS A 1 74 ? 0.113 9.501 18.928 1.00 72.50 74 HIS A N 1
ATOM 572 C CA . HIS A 1 74 ? -1.084 10.358 18.927 1.00 72.50 74 HIS A CA 1
ATOM 573 C C . HIS A 1 74 ? -2.385 9.610 19.223 1.00 72.50 74 HIS A C 1
ATOM 575 O O . HIS A 1 74 ? -3.402 10.254 19.482 1.00 72.50 74 HIS A O 1
ATOM 581 N N . TYR A 1 75 ? -2.408 8.279 19.098 1.00 75.00 75 TYR A N 1
ATOM 582 C CA . TYR A 1 75 ? -3.648 7.520 19.233 1.00 75.00 75 TYR A CA 1
ATOM 583 C C . TYR A 1 75 ? -3.708 6.895 20.618 1.00 75.00 75 TYR A C 1
ATOM 585 O O . TYR A 1 75 ? -2.708 6.422 21.154 1.00 75.00 75 TYR A O 1
ATOM 593 N N . VAL A 1 76 ? -4.908 6.859 21.188 1.00 74.50 76 VAL A N 1
ATOM 594 C CA . VAL A 1 76 ? -5.137 6.243 22.492 1.00 74.50 76 VAL A CA 1
ATOM 595 C C . VAL A 1 76 ? -5.425 4.765 22.277 1.00 74.50 76 VAL A C 1
ATOM 597 O O . VAL A 1 76 ? -6.338 4.401 21.530 1.00 74.50 76 VAL A O 1
ATOM 600 N N . MET A 1 77 ? -4.633 3.902 22.908 1.00 76.12 77 MET A N 1
ATOM 601 C CA . MET A 1 77 ? -4.850 2.459 22.860 1.00 76.12 77 MET A CA 1
ATOM 602 C C . MET A 1 77 ? -6.096 2.092 23.674 1.00 76.12 77 MET A C 1
ATOM 604 O O . MET A 1 77 ? -6.221 2.467 24.838 1.00 76.12 77 MET A O 1
ATOM 608 N N . VAL A 1 78 ? -7.012 1.334 23.069 1.00 71.75 78 VAL A N 1
ATOM 609 C CA . VAL A 1 78 ? -8.169 0.767 23.772 1.00 71.75 78 VAL A CA 1
ATOM 610 C C . VAL A 1 78 ? -7.682 -0.411 24.599 1.00 71.75 78 VAL A C 1
ATOM 612 O O . VAL A 1 78 ? -7.245 -1.425 24.048 1.00 71.75 78 VAL 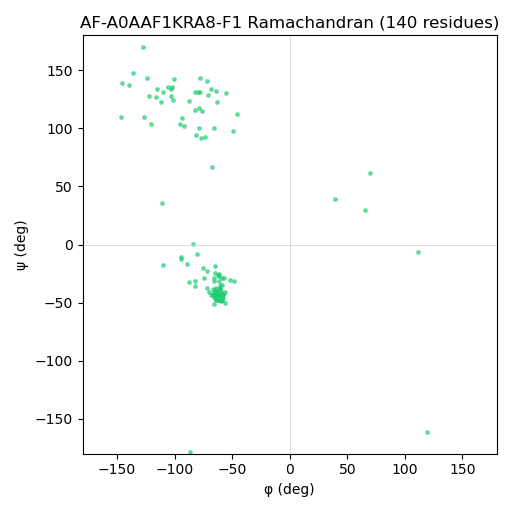A O 1
ATOM 615 N N . SER A 1 79 ? -7.770 -0.280 25.914 1.00 72.00 79 SER A N 1
ATOM 616 C CA . SER A 1 79 ? -7.399 -1.316 26.876 1.00 72.00 79 SER A CA 1
ATOM 617 C C . SER A 1 79 ? -8.554 -1.559 27.844 1.00 72.00 79 SER A C 1
ATOM 619 O O . SER A 1 79 ? -9.507 -0.785 27.897 1.00 72.00 79 SER A O 1
ATOM 621 N N . GLU A 1 80 ? -8.478 -2.610 28.655 1.00 68.31 80 GLU A N 1
ATOM 622 C CA . GLU A 1 80 ? -9.458 -2.826 29.727 1.00 68.31 80 GLU A CA 1
ATOM 623 C C . GLU A 1 80 ? -9.537 -1.637 30.702 1.00 68.31 80 GLU A C 1
ATOM 625 O O . GLU A 1 80 ? -10.595 -1.363 31.262 1.00 68.31 80 GLU A O 1
ATOM 630 N N . GLN A 1 81 ? -8.438 -0.893 30.866 1.00 71.56 81 GLN A N 1
ATOM 631 C CA . GLN A 1 81 ? -8.376 0.300 31.715 1.00 71.56 81 GLN A CA 1
ATOM 632 C C . GLN A 1 81 ? -8.918 1.554 31.010 1.00 71.56 81 GLN A C 1
ATOM 634 O O . GLN A 1 81 ? -9.481 2.435 31.659 1.00 71.56 81 GLN A O 1
ATOM 639 N N . GLN A 1 82 ? -8.771 1.643 29.683 1.00 65.81 82 GLN A N 1
ATOM 640 C CA . GLN A 1 82 ? -9.178 2.790 28.868 1.00 65.81 82 GLN A CA 1
ATOM 641 C C . GLN A 1 82 ? -10.200 2.352 27.807 1.00 65.81 82 GLN A C 1
ATOM 643 O O . GLN A 1 82 ? -9.835 1.788 26.777 1.00 65.81 82 GLN A O 1
ATOM 648 N N . PHE A 1 83 ? -11.478 2.673 28.046 1.00 75.00 83 PHE A N 1
ATOM 649 C CA . PHE A 1 83 ? -12.659 2.250 27.268 1.00 75.00 83 PHE A CA 1
ATOM 650 C C . PHE A 1 83 ? -13.021 0.748 27.390 1.00 75.00 83 PHE A C 1
ATOM 652 O O . PHE A 1 83 ? -13.116 0.048 26.376 1.00 75.00 83 PHE A O 1
ATOM 659 N N . PRO A 1 84 ? -13.344 0.252 28.605 1.00 77.69 84 PRO A N 1
ATOM 660 C CA . PRO A 1 84 ? -13.634 -1.168 28.861 1.00 77.69 84 PRO A CA 1
ATOM 661 C C . PRO A 1 84 ? -14.811 -1.716 28.044 1.00 77.69 84 PRO A C 1
ATOM 663 O O . PRO A 1 84 ? -14.796 -2.866 27.613 1.00 77.69 84 PRO A O 1
ATOM 666 N N . HIS A 1 85 ? -15.836 -0.895 27.802 1.00 78.12 85 HIS A N 1
ATOM 667 C CA . HIS A 1 85 ? -16.997 -1.298 27.008 1.00 78.12 85 HIS A CA 1
ATOM 668 C C . HIS A 1 85 ? -16.620 -1.569 25.545 1.00 78.12 85 HIS A C 1
ATOM 670 O O . HIS A 1 85 ? -17.053 -2.554 24.955 1.00 78.12 85 HIS A O 1
ATOM 676 N N . LEU A 1 86 ? -15.774 -0.715 24.964 1.00 74.56 86 LEU A N 1
ATOM 677 C CA . LEU A 1 86 ? -15.330 -0.866 23.583 1.00 74.56 86 LEU A CA 1
ATOM 678 C C . LEU A 1 86 ? -14.359 -2.039 23.432 1.00 74.56 86 LEU A C 1
ATOM 680 O O . LEU A 1 86 ? -14.436 -2.765 22.444 1.00 74.56 86 LEU A O 1
ATOM 684 N N . HIS A 1 87 ? -13.490 -2.245 24.425 1.00 77.38 87 HIS A N 1
ATOM 685 C CA . HIS A 1 87 ? -12.597 -3.397 24.463 1.00 77.38 87 HIS A CA 1
ATOM 686 C C . HIS A 1 87 ? -13.390 -4.710 24.382 1.00 77.38 87 HIS A C 1
ATOM 688 O O . HIS A 1 87 ? -13.158 -5.502 23.471 1.00 77.38 87 HIS A O 1
ATOM 694 N N . LYS A 1 88 ? -14.425 -4.865 25.221 1.00 79.38 88 LYS A N 1
ATOM 695 C CA . LYS A 1 88 ? -15.318 -6.037 25.198 1.00 79.38 88 LYS A CA 1
ATOM 696 C C . LYS A 1 88 ? -16.009 -6.238 23.848 1.00 79.38 88 LYS A C 1
ATOM 698 O O . LYS A 1 88 ? -16.029 -7.350 23.336 1.00 79.38 88 LYS A O 1
ATOM 703 N N . MET A 1 89 ? -16.508 -5.169 23.219 1.00 79.38 89 MET A N 1
ATOM 704 C CA . MET A 1 89 ? -17.126 -5.266 21.886 1.00 79.38 89 MET A CA 1
ATOM 705 C C . MET A 1 89 ? -16.144 -5.764 20.813 1.00 79.38 89 MET A C 1
ATOM 707 O O . MET A 1 89 ? -16.526 -6.533 19.928 1.00 79.38 89 MET A O 1
ATOM 711 N N . VAL A 1 90 ? -14.880 -5.331 20.875 1.00 76.25 90 VAL A N 1
ATOM 712 C CA . VAL A 1 90 ? -13.832 -5.783 19.946 1.00 76.25 90 VAL A CA 1
ATOM 713 C C . VAL A 1 90 ? -13.466 -7.246 20.204 1.00 76.25 90 VAL A C 1
ATOM 715 O O . VAL A 1 90 ? -13.302 -8.001 19.243 1.00 76.25 90 VAL A O 1
ATOM 718 N N . GLU A 1 91 ? -13.371 -7.665 21.466 1.00 81.00 91 GLU A N 1
ATOM 719 C CA . GLU A 1 91 ? -13.111 -9.059 21.843 1.00 81.00 91 GLU A CA 1
ATOM 720 C C . GLU A 1 91 ? -14.241 -10.000 21.422 1.00 81.00 91 GLU A C 1
ATOM 722 O O . GLU A 1 91 ? -13.986 -11.034 20.799 1.00 81.00 91 GLU A O 1
ATOM 727 N N . ASP A 1 92 ? -15.491 -9.621 21.688 1.00 80.44 92 ASP A N 1
ATOM 728 C CA . ASP A 1 92 ? -16.666 -10.398 21.297 1.00 80.44 92 ASP A CA 1
ATOM 729 C C . ASP A 1 92 ? -16.769 -10.499 19.770 1.00 80.44 92 ASP A C 1
ATOM 731 O O . ASP A 1 92 ? -16.989 -11.584 19.225 1.00 80.44 92 ASP A O 1
ATOM 735 N N . GLY A 1 93 ? -16.510 -9.398 19.053 1.00 77.06 93 GLY A N 1
ATOM 736 C CA . GLY A 1 93 ? -16.427 -9.396 17.593 1.00 77.06 93 GLY A CA 1
ATOM 737 C C . GLY A 1 93 ? -15.308 -10.297 17.058 1.00 77.06 93 GLY A C 1
ATOM 738 O O . GLY A 1 93 ? -15.515 -11.041 16.098 1.00 77.06 93 GLY A O 1
ATOM 739 N N . ALA A 1 94 ? -14.130 -10.283 17.688 1.00 76.56 94 ALA A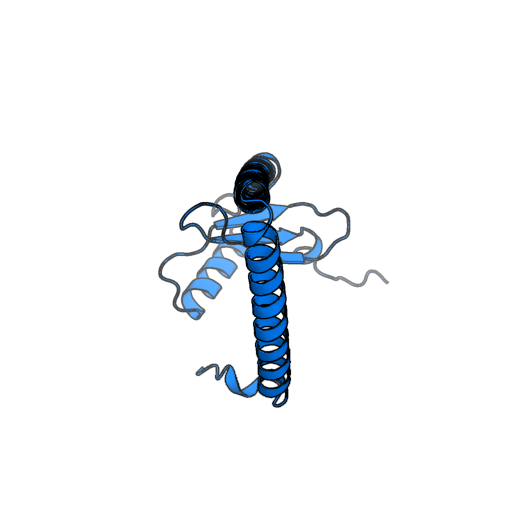 N 1
ATOM 740 C CA . ALA A 1 94 ? -13.017 -11.153 17.311 1.00 76.56 94 ALA A CA 1
ATOM 741 C C . ALA A 1 94 ? -13.338 -12.638 17.546 1.00 76.56 94 ALA A C 1
ATOM 743 O O . ALA A 1 94 ? -13.028 -13.468 16.686 1.00 76.56 94 ALA A O 1
ATOM 744 N N . ARG A 1 95 ? -14.021 -12.956 18.654 1.00 78.50 95 ARG A N 1
ATOM 745 C CA . ARG A 1 95 ? -14.489 -14.308 18.988 1.00 78.50 95 ARG A CA 1
ATOM 746 C C . ARG A 1 95 ? -15.528 -14.811 17.987 1.00 78.50 95 ARG A C 1
ATOM 748 O O . ARG A 1 95 ? -15.403 -15.929 17.496 1.00 78.50 95 ARG A O 1
ATOM 755 N N . LEU A 1 96 ? -16.502 -13.975 17.621 1.00 76.50 96 LEU A N 1
ATOM 756 C CA . LEU A 1 96 ? -17.509 -14.296 16.599 1.00 76.50 96 LEU A CA 1
ATOM 757 C C . LEU A 1 96 ? -16.889 -14.549 15.217 1.00 76.50 96 LEU A C 1
ATOM 759 O O . LEU A 1 96 ? -17.398 -15.364 14.451 1.00 76.50 96 LEU A O 1
ATOM 763 N N . LEU A 1 97 ? -15.779 -13.875 14.907 1.00 74.56 97 LEU A N 1
ATOM 764 C CA . LEU A 1 97 ? -15.021 -14.053 13.665 1.00 74.56 97 LEU A CA 1
ATOM 765 C C . LEU A 1 97 ? -14.014 -15.217 13.716 1.00 74.56 97 LEU A C 1
ATOM 767 O O . LEU A 1 97 ? -13.304 -15.436 12.732 1.00 74.56 97 LEU A O 1
ATOM 771 N N . GLY A 1 98 ? -13.925 -15.947 14.835 1.00 74.31 98 GLY A N 1
ATOM 772 C CA . GLY A 1 98 ? -13.003 -17.076 15.002 1.00 74.31 98 GLY A CA 1
ATOM 773 C C . GLY A 1 98 ? -11.524 -16.676 14.979 1.00 74.31 98 GLY A C 1
ATOM 774 O O . GLY A 1 98 ? -10.680 -17.437 14.510 1.00 74.31 98 GLY A O 1
ATOM 775 N N . LEU A 1 99 ? -11.191 -15.458 15.416 1.00 73.12 99 LEU A N 1
ATOM 776 C CA . LEU A 1 99 ? -9.804 -15.003 15.506 1.00 73.12 99 LEU A CA 1
ATOM 777 C C . LEU A 1 99 ? -9.172 -15.507 16.812 1.00 73.12 99 LEU A C 1
ATOM 779 O O . LEU A 1 99 ? -9.736 -15.303 17.879 1.00 73.12 99 LEU A O 1
ATOM 783 N N . ASN A 1 100 ? -7.977 -16.105 16.727 1.00 64.00 100 ASN A N 1
ATOM 784 C CA . ASN A 1 100 ? -7.256 -16.641 17.894 1.00 64.00 100 ASN A CA 1
ATOM 785 C C . ASN A 1 100 ? -6.877 -15.577 18.940 1.00 64.00 100 ASN A C 1
ATOM 787 O O . ASN A 1 100 ? -6.714 -15.914 20.105 1.00 64.00 100 ASN A O 1
ATOM 791 N N . GLU A 1 101 ? -6.721 -14.313 18.535 1.00 65.25 101 GLU A N 1
ATOM 792 C CA . GLU A 1 101 ? -6.338 -13.212 19.425 1.00 65.25 101 GLU A CA 1
ATOM 793 C C . GLU A 1 101 ? -7.128 -11.935 19.086 1.00 65.25 101 GLU A C 1
ATOM 795 O O . GLU A 1 101 ? -7.269 -11.601 17.893 1.00 65.25 101 GLU A O 1
ATOM 800 N N . PRO A 1 102 ? -7.620 -11.193 20.099 1.00 66.12 102 PRO A N 1
ATOM 801 C CA . PRO A 1 102 ? -8.215 -9.881 19.894 1.00 66.12 102 PRO A CA 1
ATOM 802 C C . PRO A 1 102 ? -7.159 -8.906 19.358 1.00 66.12 102 PRO A C 1
ATOM 804 O O . PRO A 1 102 ? -6.023 -8.830 19.825 1.00 66.12 102 PRO A O 1
ATOM 807 N N . ARG A 1 103 ? -7.518 -8.178 18.299 1.00 68.69 103 ARG A N 1
ATOM 808 C CA . ARG A 1 103 ? -6.606 -7.251 17.612 1.00 68.69 103 ARG A CA 1
ATOM 809 C C . ARG A 1 103 ? -6.472 -5.958 18.408 1.00 68.69 103 ARG A C 1
ATOM 811 O O . ARG A 1 103 ? -7.461 -5.461 18.936 1.00 68.69 103 ARG A O 1
ATOM 818 N N . GLN A 1 104 ? -5.274 -5.372 18.419 1.00 69.06 104 GLN A N 1
ATOM 819 C CA . GLN A 1 104 ? -5.042 -4.093 19.091 1.00 69.06 104 GLN A CA 1
ATOM 820 C C . GLN A 1 104 ? -5.875 -2.985 18.432 1.00 69.06 104 GLN A C 1
ATOM 822 O O . GLN A 1 104 ? -5.753 -2.730 17.228 1.00 69.06 104 GLN A O 1
ATOM 827 N N . CYS A 1 105 ? -6.719 -2.335 19.231 1.00 71.62 105 CYS A N 1
ATOM 828 C CA . CYS A 1 105 ? -7.589 -1.253 18.795 1.00 71.62 105 CYS A CA 1
ATOM 829 C C . CYS A 1 105 ? -7.050 0.089 19.299 1.00 71.62 105 CYS A C 1
ATOM 831 O O . CYS A 1 105 ? -6.663 0.215 20.459 1.00 71.62 105 CYS A O 1
ATOM 833 N N . PHE A 1 106 ? -7.037 1.089 18.425 1.00 73.50 106 PHE A N 1
ATOM 834 C CA . PHE A 1 106 ? -6.610 2.452 18.716 1.00 73.50 106 PHE A CA 1
ATOM 835 C C . PHE A 1 106 ? -7.729 3.427 18.356 1.00 73.50 106 PHE A C 1
ATOM 837 O O . PHE A 1 106 ? -8.442 3.238 17.368 1.00 73.50 106 PHE A O 1
ATOM 844 N N . VAL A 1 107 ? -7.874 4.479 19.151 1.00 73.19 107 VAL A N 1
ATOM 845 C CA . VAL A 1 107 ? -8.854 5.547 18.943 1.00 73.19 107 VAL A CA 1
ATOM 846 C C . VAL A 1 107 ? -8.109 6.831 18.679 1.00 73.19 107 VAL A C 1
ATOM 848 O O . VAL A 1 107 ? -7.173 7.169 19.405 1.00 73.19 107 VAL A O 1
ATOM 851 N N . TYR A 1 108 ? -8.537 7.563 17.658 1.00 72.06 108 TYR A N 1
ATOM 852 C CA . TYR A 1 108 ? -7.966 8.869 17.365 1.00 72.06 108 TYR A CA 1
ATOM 853 C C . TYR A 1 108 ? -9.047 9.892 17.041 1.00 72.06 108 TYR A C 1
ATOM 855 O O . TYR A 1 108 ? -10.110 9.569 16.503 1.00 72.06 108 TYR A O 1
ATOM 863 N N . ASN A 1 109 ? -8.783 11.146 17.400 1.00 66.94 109 ASN A N 1
ATOM 864 C CA . ASN A 1 109 ? -9.664 12.250 17.058 1.00 66.94 109 ASN A CA 1
ATOM 865 C C . ASN A 1 109 ? -9.366 12.702 15.624 1.00 66.94 109 ASN A C 1
ATOM 867 O O . ASN A 1 109 ? -8.261 13.152 15.338 1.00 66.94 109 ASN A O 1
ATOM 871 N N . SER A 1 110 ? -10.341 12.550 14.727 1.00 58.34 110 SER A N 1
ATOM 872 C CA . SER A 1 110 ? -10.174 12.815 13.293 1.00 58.34 110 SER A CA 1
ATOM 873 C C . SER A 1 110 ? -10.943 14.044 12.806 1.00 58.34 110 SER A C 1
ATOM 875 O O . SER A 1 110 ? -11.471 14.006 11.697 1.00 58.34 110 SER A O 1
ATOM 877 N N . SER A 1 111 ? -11.050 15.100 13.621 1.00 58.03 111 SER A N 1
ATOM 878 C CA . SER A 1 111 ? -11.527 16.443 13.230 1.00 58.03 111 SER A CA 1
ATOM 879 C C . SER A 1 111 ? -12.717 16.486 12.248 1.00 58.03 111 SER A C 1
ATOM 881 O O . SER A 1 111 ? -12.721 17.317 11.346 1.00 58.03 111 SER A O 1
ATOM 883 N N . GLY A 1 112 ? -13.712 15.597 12.369 1.00 53.91 112 GLY A N 1
ATOM 884 C CA . GLY A 1 112 ? -14.855 15.571 11.437 1.00 53.91 112 GLY A CA 1
ATOM 885 C C . GLY A 1 112 ? -14.976 14.371 10.493 1.00 53.91 112 GLY A C 1
ATOM 886 O O . GLY A 1 112 ? -15.968 14.280 9.778 1.00 53.91 112 GLY A O 1
ATOM 887 N N . VAL A 1 113 ? -13.995 13.464 10.438 1.00 53.75 113 VAL A N 1
ATOM 888 C CA . VAL A 1 113 ? -14.017 12.320 9.509 1.00 53.75 113 VAL A CA 1
ATOM 889 C C . VAL A 1 113 ? -14.385 11.036 10.249 1.00 53.75 113 VAL A C 1
ATOM 891 O O . VAL A 1 113 ? -13.753 10.685 11.244 1.00 53.75 113 VAL A O 1
ATOM 894 N N . MET A 1 114 ? -15.393 10.325 9.739 1.00 53.56 114 MET A N 1
ATOM 895 C CA . MET A 1 114 ? -15.836 9.022 10.235 1.00 53.56 114 MET A CA 1
ATOM 896 C C . MET A 1 114 ? -15.143 7.902 9.444 1.00 53.56 114 MET A C 1
ATOM 898 O O . MET A 1 114 ? -15.443 7.696 8.269 1.00 53.56 114 MET A O 1
ATOM 902 N N . ASN A 1 115 ? -14.207 7.183 10.068 1.00 66.50 115 ASN A N 1
ATOM 903 C CA . ASN A 1 115 ? -13.482 6.077 9.438 1.00 66.50 115 ASN A CA 1
ATOM 904 C C . ASN A 1 115 ? -13.171 4.959 10.451 1.00 66.50 115 ASN A C 1
ATOM 906 O O . ASN A 1 115 ? -12.786 5.209 11.594 1.00 66.50 115 ASN A O 1
ATOM 910 N N . ALA A 1 116 ? -13.327 3.712 10.014 1.00 60.22 116 ALA A N 1
ATOM 911 C CA . ALA A 1 116 ? -12.870 2.528 10.725 1.00 60.22 116 ALA A CA 1
ATOM 912 C C . ALA A 1 116 ? -12.014 1.703 9.766 1.00 60.22 116 ALA A C 1
ATOM 914 O O . ALA A 1 116 ? -12.535 1.111 8.819 1.00 60.22 116 ALA A O 1
ATOM 915 N N . MET A 1 117 ? -10.704 1.650 10.008 1.00 65.50 117 MET A N 1
ATOM 916 C CA . MET A 1 117 ? -9.788 0.905 9.145 1.00 65.50 117 MET A CA 1
ATOM 917 C C . MET A 1 117 ? -9.029 -0.150 9.942 1.00 65.50 117 MET A C 1
ATOM 919 O O . MET A 1 117 ? -8.402 0.139 10.960 1.00 65.50 117 MET A O 1
ATOM 923 N N . ALA A 1 118 ? -9.071 -1.390 9.454 1.00 58.84 118 ALA A N 1
ATOM 924 C CA . ALA A 1 118 ? -8.233 -2.471 9.948 1.00 58.84 118 ALA A CA 1
ATOM 925 C C . ALA A 1 118 ? -6.947 -2.525 9.111 1.00 58.84 118 ALA A C 1
ATOM 927 O O . ALA A 1 118 ? -6.953 -3.024 7.985 1.00 58.84 118 ALA A O 1
ATOM 928 N N . LEU A 1 119 ? -5.844 -2.001 9.644 1.00 62.94 119 LEU A N 1
ATOM 929 C CA . LEU A 1 119 ? -4.557 -1.945 8.958 1.00 62.94 119 LEU A CA 1
ATOM 930 C C . LEU A 1 119 ? -3.604 -3.020 9.490 1.00 62.94 119 LEU A C 1
ATOM 932 O O . LEU A 1 119 ? -3.412 -3.190 10.692 1.00 62.94 119 LEU A O 1
ATOM 936 N N . LYS A 1 120 ? -2.943 -3.740 8.583 1.00 57.56 120 LYS A N 1
ATOM 937 C CA . LYS A 1 120 ? -1.777 -4.561 8.924 1.00 57.56 120 LYS A CA 1
ATOM 938 C C . LYS A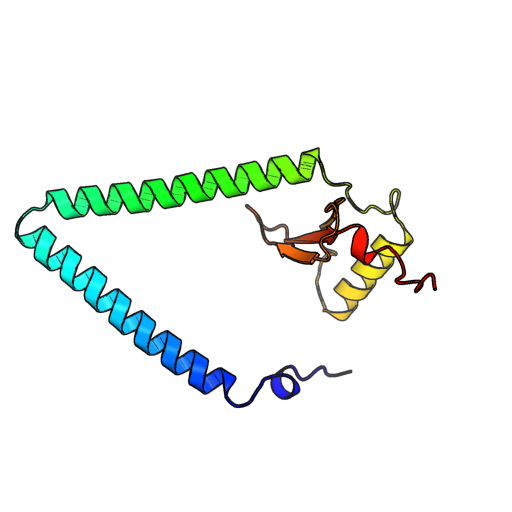 1 120 ? -0.522 -3.733 8.648 1.00 57.56 120 LYS A C 1
ATOM 940 O O . LYS A 1 120 ? -0.159 -3.545 7.489 1.00 57.56 120 LYS A O 1
ATOM 945 N N . LEU A 1 121 ? 0.107 -3.209 9.698 1.00 60.44 121 LEU A N 1
ATOM 946 C CA . LEU A 1 121 ? 1.391 -2.512 9.581 1.00 60.44 121 LEU A CA 1
ATOM 947 C C . LEU A 1 121 ? 2.559 -3.504 9.660 1.00 60.44 121 LEU A C 1
ATOM 949 O O . LEU A 1 121 ? 2.354 -4.714 9.724 1.00 60.44 121 LEU A O 1
ATOM 953 N N . VAL A 1 122 ? 3.788 -2.980 9.601 1.00 47.25 122 VAL A N 1
ATOM 954 C CA . VAL A 1 122 ? 5.045 -3.740 9.690 1.00 47.25 122 VAL A CA 1
ATOM 955 C C . VAL A 1 122 ? 4.979 -4.755 10.842 1.00 47.25 122 VAL A C 1
ATOM 957 O O . VAL A 1 122 ? 4.930 -4.364 12.006 1.00 47.25 122 VAL A O 1
ATOM 960 N N . GLY A 1 123 ? 4.972 -6.052 10.505 1.00 57.00 123 GLY A N 1
ATOM 961 C CA . GLY A 1 123 ? 4.889 -7.166 11.457 1.00 57.00 123 GLY A CA 1
ATOM 962 C C . GLY A 1 123 ? 3.661 -8.076 11.281 1.00 57.00 123 GLY A C 1
ATOM 963 O O . GLY A 1 123 ? 3.030 -8.139 10.221 1.00 57.00 123 GLY A O 1
ATOM 964 N N . ARG A 1 124 ? 3.348 -8.845 12.335 1.00 53.41 124 ARG A N 1
ATOM 965 C CA . ARG A 1 124 ? 2.186 -9.759 12.404 1.00 53.41 124 ARG A CA 1
ATOM 966 C C . ARG A 1 124 ? 0.948 -9.130 13.054 1.00 53.41 124 ARG A C 1
ATOM 968 O O . ARG A 1 124 ? -0.137 -9.701 12.949 1.00 53.41 124 ARG A O 1
ATOM 975 N N . THR A 1 125 ? 1.085 -7.965 13.678 1.00 54.12 125 THR A N 1
ATOM 976 C CA . THR A 1 125 ? 0.007 -7.292 14.404 1.00 54.12 125 THR A CA 1
ATOM 977 C C . THR A 1 125 ? -0.955 -6.596 13.441 1.00 54.12 125 THR A C 1
ATOM 979 O O . THR A 1 125 ? -0.565 -5.900 12.500 1.00 54.12 125 THR A O 1
ATOM 982 N N . ARG A 1 126 ? -2.252 -6.837 13.648 1.00 58.75 126 ARG A N 1
ATOM 983 C CA . ARG A 1 126 ? -3.339 -6.174 12.925 1.00 58.75 126 ARG A CA 1
ATOM 984 C C . ARG A 1 126 ? -3.905 -5.103 13.845 1.00 58.75 126 ARG A C 1
ATOM 986 O O . ARG A 1 126 ? -4.289 -5.418 14.966 1.00 58.75 126 ARG A O 1
ATOM 993 N N . TYR A 1 127 ? -3.926 -3.877 13.355 1.00 58.16 127 TYR A N 1
ATOM 994 C CA . TYR A 1 127 ? -4.378 -2.692 14.062 1.00 58.16 127 TYR A CA 1
ATOM 995 C C . TYR A 1 127 ? -5.780 -2.335 13.585 1.00 58.16 127 TYR A C 1
ATOM 997 O O . TYR A 1 127 ? -6.045 -2.378 12.385 1.00 58.16 127 TYR A O 1
ATOM 1005 N N . ILE A 1 128 ? -6.678 -2.002 14.503 1.00 61.69 128 ILE A N 1
ATOM 1006 C CA . ILE A 1 128 ? -7.991 -1.438 14.175 1.00 61.69 128 ILE A CA 1
ATOM 1007 C C . ILE A 1 128 ? -7.980 0.003 14.659 1.00 61.69 128 ILE A C 1
ATOM 1009 O O . ILE A 1 128 ? -7.714 0.235 15.835 1.00 61.69 128 ILE A O 1
ATOM 1013 N N . TRP A 1 129 ? -8.228 0.965 13.774 1.00 64.81 129 TRP A N 1
ATOM 1014 C CA . TRP A 1 129 ? -8.343 2.367 14.168 1.00 64.81 129 TRP A CA 1
ATOM 1015 C C . TRP A 1 129 ? -9.779 2.824 14.033 1.00 64.81 129 TRP A C 1
ATOM 1017 O O . TRP A 1 129 ? -10.402 2.609 12.991 1.00 64.81 129 TRP A O 1
ATOM 1027 N N . LEU A 1 130 ? -10.275 3.458 15.087 1.00 61.0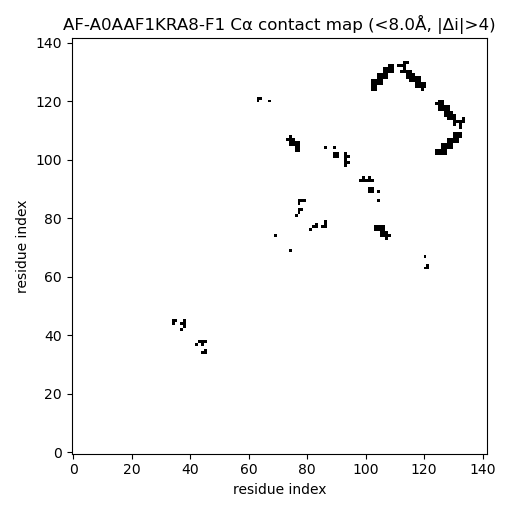3 130 LEU A N 1
ATOM 1028 C CA . LEU A 1 130 ? -11.607 4.036 15.146 1.00 61.03 130 LEU A CA 1
ATOM 1029 C C . LEU A 1 130 ? -11.479 5.548 15.313 1.00 61.03 130 LEU A C 1
ATOM 1031 O O . LEU A 1 130 ? -10.805 6.035 16.223 1.00 61.03 130 LEU A O 1
ATOM 1035 N N . THR A 1 131 ? -12.142 6.299 14.442 1.00 62.97 131 THR A N 1
ATOM 1036 C CA . THR A 1 131 ? -12.284 7.749 14.610 1.00 62.97 131 THR A CA 1
ATOM 1037 C C . THR A 1 131 ? -13.248 8.063 15.751 1.00 62.97 131 THR A C 1
ATOM 1039 O O . THR A 1 131 ? -14.301 7.431 15.843 1.00 62.97 131 THR A O 1
ATOM 1042 N N . SER A 1 132 ? -12.962 9.088 16.556 1.00 60.78 132 SER A N 1
ATOM 1043 C CA . SER A 1 132 ? -13.835 9.563 17.650 1.00 60.78 132 SER A CA 1
ATOM 1044 C C . SER A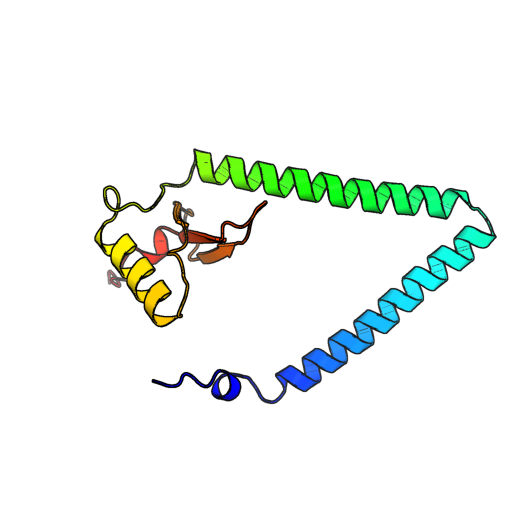 1 132 ? -15.286 9.837 17.224 1.00 60.78 132 SER A C 1
ATOM 1046 O O . SER A 1 132 ? -16.214 9.628 18.003 1.00 60.78 132 SER A O 1
ATOM 1048 N N . GLN A 1 133 ? -15.507 10.235 15.967 1.00 58.50 133 GLN A N 1
ATOM 1049 C CA . GLN A 1 133 ? -16.846 10.473 15.425 1.00 58.50 133 GLN A CA 1
ATOM 1050 C C . GLN A 1 133 ? -17.719 9.214 15.341 1.00 58.50 133 GLN A C 1
ATOM 1052 O O . GLN A 1 133 ? -18.934 9.328 15.421 1.00 58.50 133 GLN A O 1
ATOM 1057 N N . LEU A 1 134 ? -17.124 8.018 15.262 1.00 59.09 134 LEU A N 1
ATOM 1058 C CA . LEU A 1 134 ? -17.867 6.751 15.340 1.00 59.09 134 LEU A CA 1
ATOM 1059 C C . LEU A 1 134 ? -18.385 6.453 16.750 1.00 59.09 134 LEU A C 1
ATOM 1061 O O . LEU A 1 134 ? -19.311 5.665 16.908 1.00 59.09 134 LEU A O 1
ATOM 1065 N N . MET A 1 135 ? -17.766 7.041 17.776 1.00 55.69 135 MET A N 1
ATOM 1066 C CA . MET A 1 135 ? -18.131 6.817 19.178 1.00 55.69 135 MET A CA 1
ATOM 1067 C C . MET A 1 135 ? -19.189 7.791 19.669 1.00 55.69 135 MET A C 1
ATOM 1069 O O . MET A 1 135 ? -19.802 7.557 20.707 1.00 55.69 135 MET A O 1
ATOM 1073 N N . THR A 1 136 ? -19.389 8.890 18.943 1.00 49.66 136 THR A N 1
ATOM 1074 C CA . THR A 1 136 ? -20.435 9.844 19.282 1.00 49.66 136 THR A CA 1
ATOM 1075 C C . THR A 1 136 ? -21.740 9.241 18.773 1.00 49.66 136 THR A C 1
ATOM 1077 O O . THR A 1 136 ? -21.852 9.025 17.564 1.00 49.66 136 THR A O 1
ATOM 1080 N N . PRO A 1 137 ? -22.725 8.920 19.634 1.00 50.56 137 PRO A N 1
ATOM 1081 C CA . PRO A 1 137 ? -24.038 8.570 19.127 1.00 50.56 137 P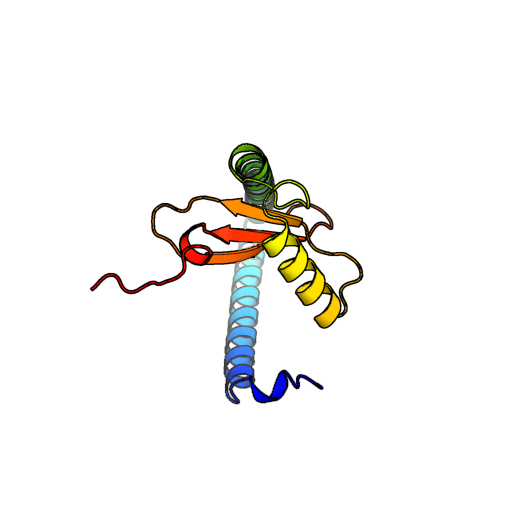RO A CA 1
ATOM 1082 C C . PRO A 1 137 ? -24.489 9.737 18.255 1.00 50.56 137 PRO A C 1
ATOM 1084 O O . PRO A 1 137 ? -24.409 10.893 18.670 1.00 50.56 137 PRO A O 1
ATOM 1087 N N . THR A 1 138 ? -24.944 9.453 17.036 1.00 48.09 138 THR A N 1
ATOM 1088 C CA . THR A 1 138 ? -25.668 10.427 16.220 1.00 48.09 138 THR A CA 1
ATOM 1089 C C . THR A 1 138 ? -27.012 10.701 16.893 1.00 48.09 138 THR A C 1
ATOM 1091 O O . THR A 1 138 ? -28.070 10.328 16.391 1.00 48.09 138 THR A O 1
ATOM 1094 N N . THR A 1 139 ? -26.997 11.321 18.071 1.00 44.69 139 THR A N 1
ATOM 1095 C CA . THR A 1 139 ? -28.137 12.076 18.553 1.00 44.69 139 THR A CA 1
ATOM 1096 C C . THR A 1 139 ? -28.254 13.237 17.589 1.00 44.69 139 THR A C 1
ATOM 1098 O O . THR A 1 139 ? -27.477 14.187 17.657 1.00 44.69 139 THR A O 1
ATOM 1101 N N . LYS A 1 140 ? -29.189 13.119 16.641 1.00 40.72 140 LYS A N 1
ATOM 1102 C CA . LYS A 1 140 ? -29.743 14.271 15.936 1.00 40.72 140 LYS A CA 1
ATOM 1103 C C . LYS A 1 140 ? -30.148 15.292 16.998 1.00 40.72 140 LYS A C 1
ATOM 1105 O O . LYS A 1 140 ? -31.203 15.171 17.615 1.00 40.72 140 LYS A O 1
ATOM 1110 N N . THR A 1 141 ? -29.294 16.270 17.253 1.00 46.03 141 THR A N 1
ATOM 1111 C CA . THR A 1 141 ? -29.693 17.494 17.927 1.00 46.03 141 THR A CA 1
ATOM 1112 C C . THR A 1 141 ? -30.381 18.362 16.887 1.00 46.03 141 THR A C 1
ATOM 1114 O O . THR A 1 141 ? -29.699 19.013 16.103 1.00 46.03 141 THR A O 1
ATOM 1117 N N . ARG A 1 142 ? -31.719 18.326 16.958 1.00 38.69 142 ARG A N 1
ATOM 1118 C CA . ARG A 1 142 ? -32.728 19.151 16.271 1.00 38.69 142 ARG A CA 1
ATOM 1119 C C . ARG A 1 142 ? -32.883 18.960 14.765 1.00 38.69 142 ARG A C 1
ATOM 1121 O O . ARG A 1 142 ? -31.959 19.284 13.999 1.00 38.69 142 ARG A O 1
#

InterPro domains:
  IPR050083 Membrane-localized HtpX protease [PTHR43221] (20-135)

Secondary structure (DSSP, 8-state):
----GGGTS-TTHHHHHHHHHHHHHHHHHHHHHHHHHHHHH-THHHHHHHHHHHHHHHHHHHHHHHHHHHHHHHSEE--SSS-HHHHHHHHHHHHHTT-SSPPEEEEE--TT---EEEEE-SSSPEEEEEEGGGTS------

Radius of gyration: 22.31 Å; Cα contacts (8 Å, |Δi|>4): 111; chains: 1; bounding box: 55×39×58 Å

Mean predicted aligned error: 11.92 Å

pLDDT: mean 76.38, std 15.15, range [38.69, 97.56]

Foldseek 3Di:
DPPDPVVVDDPCPVVVVVVCVVVVVVVVVVVVVVLVVVCVVPVVSVVVVVVVVVVVVVVVLVVLVVVVVVQVVAWAKDDCVHCVVVQVVQVVVCVVVVHPDRATETEHADPPDFDWDFDDTPDDGIYIYGHPVVVDPPPPPD

Solvent-accessible surface area (backbone atoms only — not comparable to full-atom values): 8260 Å² total; per-residue (Å²): 132,88,82,62,66,74,78,76,53,61,86,59,53,62,57,53,51,50,53,52,49,53,54,48,51,53,52,50,51,50,52,51,50,52,52,53,60,49,25,76,78,38,62,65,53,52,56,53,52,51,49,50,53,52,48,54,52,51,51,52,50,50,52,51,51,50,53,52,50,49,45,68,73,71,32,48,67,52,32,76,90,42,55,44,72,60,38,50,53,48,40,52,51,26,55,77,69,70,46,96,62,66,64,56,36,31,39,35,82,46,94,87,47,74,52,76,49,79,43,72,52,96,76,89,59,45,37,35,39,37,21,50,61,73,71,50,75,86,70,80,80,126

Sequence (142 aa):
MDFKVSKVRHPKEKFYGSVILVSGIIGWLIAVGAILFAAQKNPAVLVMVLIYIGGFWFAGYIVRALLRAHMMGHYVMVSEQQFPHLHKMVEDGARLLGLNEPRQCFVYNSSGVMNAMALKLVGRTRYIWLTSQLMTPTTKTR

Organism: NCBI:txid2041385